Protein AF-A0A6N6VWG1-F1 (afdb_monomer)

Organism: NCBI:txid2499159

Structure (mmCIF, N/CA/C/O backbone):
d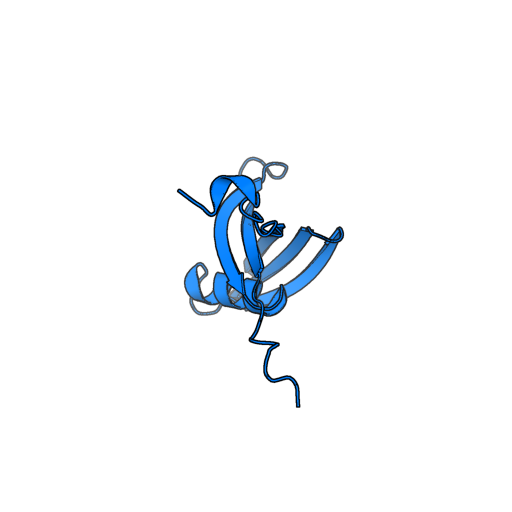ata_AF-A0A6N6VWG1-F1
#
_entry.id   AF-A0A6N6VWG1-F1
#
loop_
_atom_site.group_PDB
_atom_site.id
_atom_site.type_symbol
_atom_site.label_atom_id
_atom_site.label_alt_id
_atom_site.label_comp_id
_atom_site.label_asym_id
_atom_site.label_entity_id
_atom_site.label_seq_id
_atom_site.pdbx_PDB_ins_code
_atom_site.Cartn_x
_atom_site.Cartn_y
_atom_site.Cartn_z
_atom_site.occupancy
_atom_site.B_iso_or_equiv
_atom_site.auth_seq_id
_atom_site.auth_comp_id
_atom_site.auth_asym_id
_atom_site.auth_atom_id
_atom_site.pdbx_PDB_model_num
ATOM 1 N N . MET A 1 1 ? 15.861 -22.755 26.130 1.00 35.88 1 MET A N 1
ATOM 2 C CA . MET A 1 1 ? 15.673 -22.559 24.674 1.00 35.88 1 MET A CA 1
ATOM 3 C C . MET A 1 1 ? 14.195 -22.739 24.353 1.00 35.88 1 MET A C 1
ATOM 5 O O . MET A 1 1 ? 13.759 -23.873 24.233 1.00 35.88 1 MET A O 1
ATOM 9 N N . ASN A 1 2 ? 13.422 -21.653 24.256 1.00 36.12 2 ASN A N 1
ATOM 10 C CA . ASN A 1 2 ? 12.027 -21.715 23.802 1.00 36.12 2 ASN A CA 1
ATOM 11 C C . ASN A 1 2 ? 11.983 -21.450 22.293 1.00 36.12 2 ASN A C 1
ATOM 13 O O . ASN A 1 2 ? 12.004 -20.306 21.852 1.00 36.12 2 ASN A O 1
ATOM 17 N N . LYS A 1 3 ? 11.968 -22.528 21.503 1.00 39.88 3 LYS A N 1
ATOM 18 C CA . LYS A 1 3 ? 11.704 -22.501 20.057 1.00 39.88 3 LYS A CA 1
ATOM 19 C C . LYS A 1 3 ? 10.188 -22.445 19.830 1.00 39.88 3 LYS A C 1
ATOM 21 O O . LYS A 1 3 ? 9.576 -23.469 19.556 1.00 39.88 3 LYS A O 1
ATOM 26 N N . GLY A 1 4 ? 9.591 -21.266 20.005 1.00 40.66 4 GLY A N 1
ATOM 27 C CA . GLY A 1 4 ? 8.147 -21.061 19.809 1.00 40.66 4 GLY A CA 1
ATOM 28 C C . GLY A 1 4 ? 7.749 -19.716 19.197 1.00 40.66 4 GLY A C 1
ATOM 29 O O . GLY A 1 4 ? 6.565 -19.456 19.039 1.00 40.66 4 GLY A O 1
ATOM 30 N N . SER A 1 5 ? 8.706 -18.857 18.841 1.00 42.75 5 SER A N 1
ATOM 31 C CA . SER A 1 5 ? 8.446 -17.581 18.169 1.00 42.75 5 SER A CA 1
ATOM 32 C C . SER A 1 5 ? 8.696 -17.723 16.665 1.00 42.75 5 SER A C 1
ATOM 34 O O . SER A 1 5 ? 9.681 -17.204 16.145 1.00 42.75 5 SER A O 1
ATOM 36 N N . MET A 1 6 ? 7.864 -18.498 15.968 1.00 44.41 6 MET A N 1
ATOM 37 C CA . MET A 1 6 ? 7.834 -18.434 14.505 1.00 44.41 6 MET A CA 1
ATOM 38 C C . MET A 1 6 ? 7.188 -17.103 14.101 1.00 44.41 6 MET A C 1
ATOM 40 O O . MET A 1 6 ? 6.021 -16.884 14.404 1.00 44.41 6 MET A O 1
ATOM 44 N N . ASP A 1 7 ? 7.979 -16.211 13.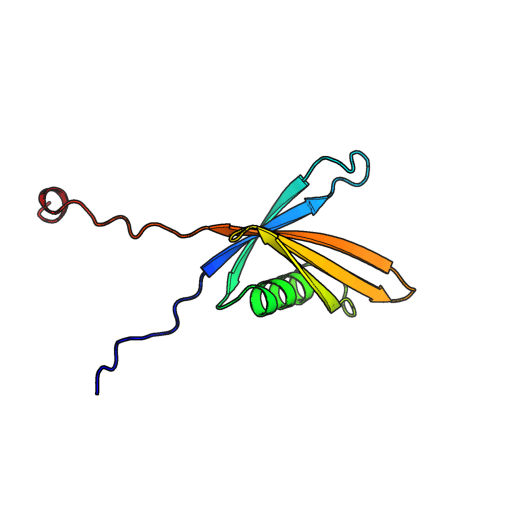501 1.00 52.34 7 ASP A N 1
ATOM 45 C CA . ASP A 1 7 ? 7.596 -15.251 12.454 1.00 52.34 7 ASP A CA 1
ATOM 46 C C . ASP A 1 7 ? 6.096 -14.905 12.348 1.00 52.34 7 ASP A C 1
ATOM 48 O O . ASP A 1 7 ? 5.428 -15.295 11.390 1.00 52.34 7 ASP A O 1
ATOM 52 N N . ARG A 1 8 ? 5.539 -14.152 13.306 1.00 70.44 8 ARG A N 1
ATOM 53 C CA . ARG A 1 8 ? 4.173 -13.631 13.152 1.00 70.44 8 ARG A CA 1
ATOM 54 C C . ARG A 1 8 ? 4.193 -12.505 12.120 1.00 70.44 8 ARG A C 1
ATOM 56 O O . ARG A 1 8 ? 4.749 -11.443 12.382 1.00 70.44 8 ARG A O 1
ATOM 63 N N . GLY A 1 9 ? 3.639 -12.775 10.941 1.00 76.81 9 GLY A N 1
ATOM 64 C CA . GLY A 1 9 ? 3.252 -11.743 9.986 1.00 76.81 9 GLY A CA 1
ATOM 65 C C . GLY A 1 9 ? 1.844 -11.226 10.272 1.00 76.81 9 GLY A C 1
ATOM 66 O O . GLY A 1 9 ? 1.096 -11.797 11.065 1.00 76.81 9 GLY A O 1
ATOM 67 N N . PHE A 1 10 ? 1.504 -10.133 9.615 1.00 85.94 10 PHE A N 1
ATOM 68 C CA . PHE A 1 10 ? 0.294 -9.354 9.772 1.00 85.94 10 PHE A CA 1
ATOM 69 C C . PHE A 1 10 ? -0.360 -9.143 8.410 1.00 85.94 10 PHE A C 1
ATOM 71 O O . PHE A 1 10 ? 0.324 -9.065 7.386 1.00 85.94 10 PHE A O 1
ATOM 78 N N . TYR A 1 11 ? -1.685 -9.019 8.411 1.00 90.25 11 TYR A N 1
ATOM 79 C CA . TYR A 1 11 ? -2.440 -8.636 7.227 1.00 90.25 11 TYR A CA 1
ATOM 80 C C . TYR A 1 11 ? -2.572 -7.115 7.163 1.00 90.25 11 TYR A C 1
ATOM 82 O O . TYR A 1 11 ? -3.048 -6.467 8.101 1.00 90.25 11 TYR A O 1
ATOM 90 N N . PHE A 1 12 ? -2.162 -6.554 6.033 1.00 92.56 12 PHE A N 1
ATOM 91 C CA . PHE A 1 12 ? -2.276 -5.139 5.718 1.00 92.56 12 PHE A CA 1
ATOM 92 C C . PHE A 1 12 ? -3.268 -4.964 4.575 1.00 92.56 12 PHE A C 1
ATOM 94 O O . PHE A 1 12 ? -3.052 -5.473 3.476 1.00 92.56 12 PHE A O 1
ATOM 101 N N . GLN A 1 13 ? -4.348 -4.236 4.829 1.00 95.44 13 GLN A N 1
ATOM 102 C CA . GLN A 1 13 ? -5.288 -3.815 3.804 1.00 95.44 13 GLN A CA 1
ATOM 103 C C . GLN A 1 13 ? -4.748 -2.561 3.116 1.00 95.44 13 GLN A C 1
ATOM 105 O O . GLN A 1 13 ? -4.463 -1.559 3.776 1.00 95.44 13 GLN A O 1
ATOM 110 N N . VAL A 1 14 ? -4.609 -2.609 1.796 1.00 95.44 14 VAL A N 1
ATOM 111 C CA . VAL A 1 14 ? -4.145 -1.492 0.971 1.00 95.44 14 VAL A CA 1
ATOM 112 C C . VAL A 1 14 ? -5.341 -0.787 0.343 1.00 95.44 14 VAL A C 1
ATOM 114 O O . VAL A 1 14 ? -6.247 -1.424 -0.197 1.00 95.44 14 VAL A O 1
ATOM 117 N N . PHE A 1 15 ? -5.320 0.542 0.387 1.00 95.56 15 PHE A N 1
ATOM 118 C CA . PHE A 1 15 ? -6.323 1.409 -0.212 1.00 95.56 15 PHE A CA 1
ATOM 119 C C . PHE A 1 15 ? -5.680 2.356 -1.224 1.00 95.56 15 PHE A C 1
ATOM 121 O O . PHE A 1 15 ? -4.631 2.960 -0.969 1.00 95.56 15 PHE A O 1
ATOM 128 N N . LYS A 1 16 ? -6.369 2.541 -2.350 1.00 93.31 16 LYS A N 1
ATOM 129 C CA . LYS A 1 16 ? -6.060 3.535 -3.382 1.00 93.31 16 LYS A CA 1
ATOM 130 C C . LYS A 1 16 ? -6.953 4.753 -3.213 1.00 93.31 16 LYS A C 1
ATOM 132 O O . LYS A 1 16 ? -8.131 4.629 -2.883 1.00 93.31 16 LYS A O 1
ATOM 137 N N . GLN A 1 17 ? -6.402 5.933 -3.460 1.00 90.19 17 GLN A N 1
ATOM 138 C CA . GLN A 1 17 ? -7.197 7.153 -3.516 1.00 90.19 17 GLN A CA 1
ATOM 139 C C . GLN A 1 17 ? -7.952 7.221 -4.851 1.00 90.19 17 GLN A C 1
ATOM 141 O O . GLN A 1 17 ? -7.368 6.977 -5.910 1.00 90.19 17 GLN A O 1
ATOM 146 N N . ASP A 1 18 ? -9.238 7.570 -4.818 1.00 85.44 18 ASP A N 1
ATOM 147 C CA . ASP A 1 18 ? -10.009 7.826 -6.037 1.00 85.44 18 ASP A CA 1
ATOM 148 C C . ASP A 1 18 ? -9.488 9.102 -6.726 1.00 85.44 18 ASP A C 1
ATOM 150 O O . ASP A 1 18 ? -9.395 10.174 -6.120 1.00 85.44 18 ASP A O 1
ATOM 154 N N . LEU A 1 19 ? -9.146 8.994 -8.014 1.00 77.75 19 LEU A N 1
ATOM 155 C CA . LEU A 1 19 ? -8.568 10.096 -8.793 1.00 77.75 19 LEU A CA 1
ATOM 156 C C . LEU A 1 19 ? -9.526 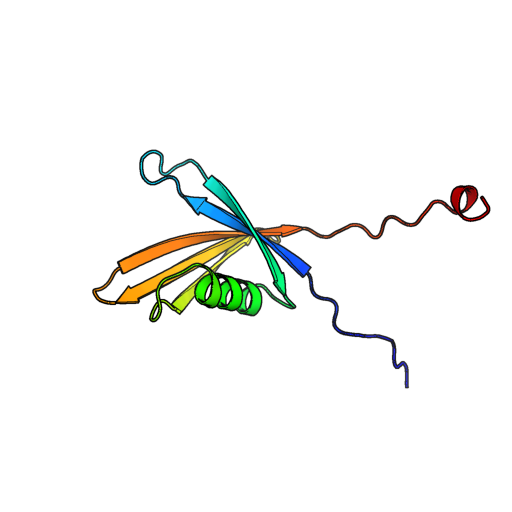11.284 -8.967 1.00 77.75 19 LEU A C 1
ATOM 158 O O . LEU A 1 19 ? -9.081 12.429 -9.064 1.00 77.75 19 LEU A O 1
ATOM 162 N N . LEU 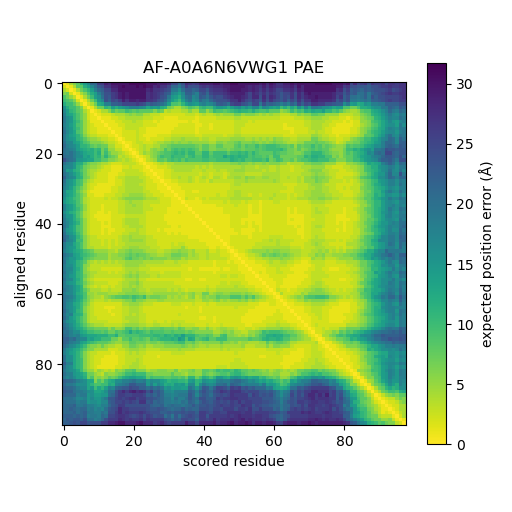A 1 20 ? -10.833 11.023 -9.025 1.00 82.56 20 LEU A N 1
ATOM 163 C CA . LEU A 1 20 ? -11.877 12.034 -9.200 1.00 82.56 20 LEU A CA 1
ATOM 164 C C . LEU A 1 20 ? -12.391 12.555 -7.853 1.00 82.56 20 LEU A C 1
ATOM 166 O O . LEU A 1 20 ? -12.886 13.680 -7.776 1.00 82.56 20 LEU A O 1
ATOM 170 N N . LYS A 1 21 ? -12.266 11.755 -6.789 1.00 84.31 21 LYS A N 1
ATOM 171 C CA . LYS A 1 21 ? -12.727 12.072 -5.434 1.00 84.31 21 LYS A CA 1
ATOM 172 C C . LYS A 1 21 ? -11.596 11.880 -4.429 1.00 84.31 21 LYS A C 1
ATOM 174 O O . LYS A 1 21 ? -11.526 10.865 -3.749 1.00 84.31 21 LYS A O 1
ATOM 179 N N . LYS A 1 22 ? -10.751 12.900 -4.274 1.00 77.06 22 LYS A N 1
ATOM 180 C CA . LYS A 1 22 ? -9.559 12.847 -3.407 1.00 77.06 22 LYS A CA 1
ATOM 181 C C . LYS A 1 22 ? -9.848 12.459 -1.947 1.00 77.06 22 LYS A C 1
ATOM 183 O O . LYS A 1 22 ? -8.981 11.899 -1.292 1.00 77.06 22 LYS A O 1
ATOM 188 N N . ASP A 1 23 ? -11.045 12.702 -1.428 1.00 82.50 23 ASP A N 1
ATOM 189 C CA . ASP A 1 23 ? -11.379 12.324 -0.046 1.00 82.50 23 ASP A CA 1
ATOM 190 C C . ASP A 1 23 ? -11.817 10.855 0.096 1.00 82.50 23 ASP A C 1
ATOM 192 O O . ASP A 1 23 ? -12.010 10.367 1.210 1.00 82.50 23 ASP A O 1
ATOM 196 N N . LEU A 1 24 ? -11.971 10.138 -1.021 1.00 90.00 24 LEU A N 1
ATOM 197 C CA . LEU A 1 24 ? -12.422 8.756 -1.052 1.00 90.00 24 LEU A CA 1
ATOM 198 C C . LEU A 1 24 ? -11.240 7.792 -1.202 1.00 90.00 24 LEU A C 1
ATOM 200 O O . LEU A 1 24 ? -10.430 7.900 -2.124 1.00 90.00 24 LEU A O 1
ATOM 204 N N . TRP A 1 25 ? -11.197 6.813 -0.303 1.00 92.38 25 TRP A N 1
ATOM 205 C CA . TRP A 1 25 ? -10.269 5.689 -0.330 1.00 92.38 25 TRP A CA 1
ATOM 206 C C . TRP A 1 25 ? -11.030 4.422 -0.699 1.00 92.38 25 TRP A C 1
ATOM 208 O O . TRP A 1 25 ? -12.092 4.152 -0.139 1.00 92.38 25 TRP A O 1
ATOM 218 N N . ILE A 1 26 ? -10.488 3.662 -1.643 1.00 92.62 26 ILE A N 1
ATOM 219 C CA . ILE A 1 26 ? -11.084 2.436 -2.169 1.00 92.62 26 ILE A CA 1
ATOM 220 C C . ILE A 1 26 ? -10.150 1.280 -1.829 1.00 92.62 26 ILE A C 1
ATOM 222 O O . ILE A 1 26 ? -8.943 1.376 -2.050 1.00 92.62 26 ILE A O 1
ATOM 226 N N . GLU A 1 27 ? -10.706 0.207 -1.274 1.00 93.19 27 GLU A N 1
ATOM 227 C CA . GLU A 1 27 ? -9.972 -1.032 -1.014 1.00 93.19 27 GLU A CA 1
ATOM 228 C C . GLU A 1 27 ? -9.432 -1.622 -2.316 1.00 93.19 27 GLU A C 1
ATOM 230 O O . GLU A 1 27 ? -10.149 -1.694 -3.314 1.00 93.19 27 GLU A O 1
ATOM 235 N N . ASP A 1 28 ? -8.172 -2.052 -2.294 1.00 93.56 28 ASP A N 1
ATOM 236 C CA . ASP A 1 28 ? -7.517 -2.642 -3.459 1.00 93.56 28 ASP A CA 1
ATOM 237 C C . ASP A 1 28 ? -7.118 -4.096 -3.207 1.00 93.56 28 ASP A C 1
ATOM 239 O O . ASP A 1 28 ? -7.625 -5.002 -3.864 1.00 93.56 28 ASP A O 1
ATOM 243 N N . VAL A 1 29 ? -6.237 -4.339 -2.232 1.00 94.25 29 VAL A N 1
ATOM 244 C CA . VAL A 1 29 ? -5.704 -5.680 -1.961 1.00 94.25 29 VAL A CA 1
ATOM 245 C C . VAL A 1 29 ? -5.281 -5.835 -0.504 1.00 94.25 29 VAL A C 1
ATOM 247 O O . VAL A 1 29 ? -4.938 -4.862 0.165 1.00 94.25 29 VAL A O 1
ATOM 250 N N . THR A 1 30 ? -5.275 -7.073 -0.016 1.00 93.12 30 THR A N 1
ATOM 251 C CA . THR A 1 30 ? -4.689 -7.441 1.276 1.00 93.12 30 THR A CA 1
ATOM 252 C C . THR A 1 30 ? -3.323 -8.084 1.062 1.00 93.12 30 THR A C 1
ATOM 254 O O . THR A 1 30 ? -3.187 -9.005 0.257 1.00 93.12 30 THR A O 1
ATOM 257 N N . VAL A 1 31 ? -2.318 -7.643 1.814 1.00 92.50 31 VAL A N 1
ATOM 258 C CA . VAL A 1 31 ? -0.942 -8.146 1.732 1.00 92.50 31 VAL A CA 1
ATOM 259 C C . VAL A 1 31 ? -0.515 -8.702 3.086 1.00 92.50 31 VAL A C 1
ATOM 261 O O . VAL A 1 31 ? -0.748 -8.074 4.117 1.00 92.50 31 VAL A O 1
ATOM 264 N N . PHE A 1 32 ? 0.116 -9.877 3.097 1.00 90.88 32 PHE A N 1
ATOM 265 C CA . PHE A 1 32 ? 0.662 -10.478 4.314 1.00 90.88 32 PHE A CA 1
ATOM 266 C C . PHE A 1 32 ? 2.160 -10.202 4.429 1.00 90.88 32 PHE A C 1
ATOM 268 O O . PHE A 1 32 ? 2.926 -10.5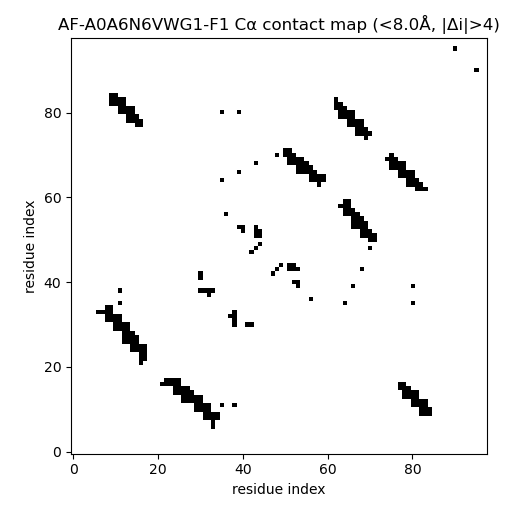14 3.518 1.00 90.88 32 PHE A O 1
ATOM 275 N N . SER A 1 33 ? 2.585 -9.626 5.552 1.00 91.00 33 SER A N 1
ATOM 276 C CA . SER A 1 33 ? 3.974 -9.216 5.762 1.00 91.00 33 SER A CA 1
ATOM 277 C C . SER A 1 33 ? 4.317 -9.085 7.247 1.00 91.00 33 SER A C 1
ATOM 279 O O . SER A 1 33 ? 3.437 -8.976 8.087 1.00 91.00 33 SER A O 1
ATOM 281 N N . ARG A 1 34 ? 5.603 -9.076 7.599 1.00 89.12 34 ARG A N 1
AT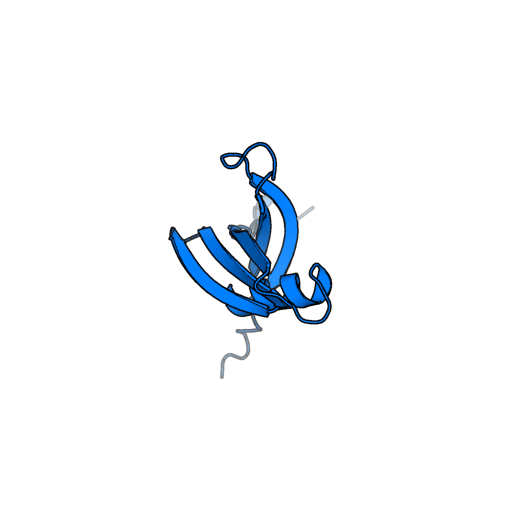OM 282 C CA . ARG A 1 34 ? 6.071 -8.939 8.994 1.00 89.12 34 ARG A CA 1
ATOM 283 C C . ARG A 1 34 ? 5.944 -7.524 9.544 1.00 89.12 34 ARG A C 1
ATOM 285 O O . ARG A 1 34 ? 5.844 -7.339 10.751 1.00 89.12 34 ARG A O 1
ATOM 292 N N . ASP A 1 35 ? 5.976 -6.540 8.660 1.00 90.81 35 ASP A N 1
ATOM 293 C CA . ASP A 1 35 ? 5.964 -5.127 9.000 1.00 90.81 35 ASP A CA 1
ATOM 294 C C . ASP A 1 35 ? 5.422 -4.298 7.826 1.00 90.81 35 ASP A C 1
ATOM 296 O O . ASP A 1 35 ? 5.275 -4.791 6.699 1.00 90.81 35 ASP A O 1
ATOM 300 N N . VAL A 1 36 ? 5.129 -3.027 8.110 1.00 93.12 36 VAL A N 1
ATOM 301 C CA . VAL A 1 36 ? 4.536 -2.073 7.164 1.00 93.12 36 VAL A CA 1
ATOM 302 C C . VAL A 1 36 ? 5.452 -1.811 5.967 1.00 93.12 36 VAL A C 1
ATOM 304 O O . VAL A 1 36 ? 4.962 -1.680 4.850 1.00 93.12 36 VAL A O 1
ATOM 307 N N . ALA A 1 37 ? 6.772 -1.744 6.167 1.00 94.75 37 ALA A N 1
ATOM 308 C CA . ALA A 1 37 ? 7.716 -1.442 5.093 1.00 94.75 37 ALA A CA 1
ATOM 309 C C . ALA A 1 37 ? 7.817 -2.602 4.102 1.00 94.75 37 ALA A C 1
ATOM 311 O O . ALA A 1 37 ? 7.727 -2.397 2.893 1.00 94.75 37 ALA A O 1
ATOM 312 N N . SER A 1 38 ? 7.905 -3.820 4.621 1.00 94.94 38 SER A N 1
ATOM 313 C CA . SER A 1 38 ? 7.873 -5.044 3.829 1.00 94.94 38 SER A CA 1
ATOM 314 C C . SER A 1 38 ? 6.523 -5.207 3.103 1.00 94.94 38 SER A C 1
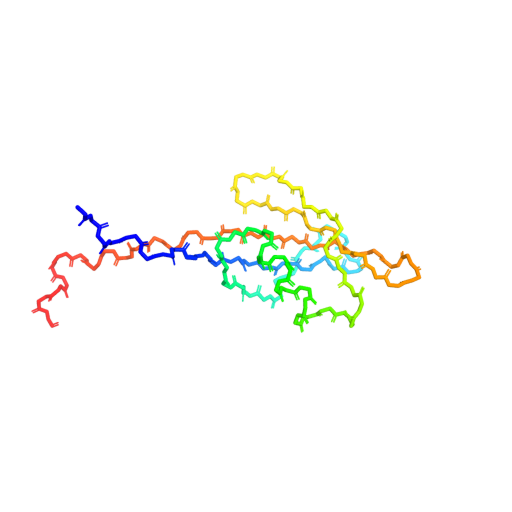ATOM 316 O O . SER A 1 38 ? 6.490 -5.618 1.947 1.00 94.94 38 SER A O 1
ATOM 318 N N . ALA A 1 39 ? 5.402 -4.815 3.731 1.00 94.75 39 ALA A N 1
ATOM 319 C CA . ALA A 1 39 ? 4.078 -4.851 3.096 1.00 94.75 39 ALA A CA 1
ATOM 320 C C . ALA A 1 39 ? 3.972 -3.845 1.940 1.00 94.75 39 ALA A C 1
ATOM 322 O O . ALA A 1 39 ? 3.473 -4.173 0.866 1.00 94.75 39 ALA A O 1
ATOM 323 N N . ALA A 1 40 ? 4.473 -2.628 2.166 1.00 95.88 40 ALA A N 1
ATOM 324 C CA . ALA A 1 40 ? 4.541 -1.561 1.178 1.00 95.88 40 ALA A CA 1
ATOM 325 C C . ALA A 1 40 ? 5.364 -1.975 -0.047 1.00 95.88 40 ALA A C 1
ATOM 327 O O . ALA A 1 40 ? 4.915 -1.797 -1.176 1.00 95.88 40 ALA A O 1
ATOM 328 N N . GLN A 1 41 ? 6.553 -2.539 0.180 1.00 96.44 41 GLN A N 1
ATOM 329 C CA . GLN A 1 41 ? 7.441 -3.004 -0.885 1.00 96.44 41 GLN A CA 1
ATOM 330 C C . GLN A 1 41 ? 6.788 -4.113 -1.702 1.00 96.44 41 GLN A C 1
ATOM 332 O O . GLN A 1 41 ? 6.689 -3.982 -2.917 1.00 96.44 41 GLN A O 1
ATOM 337 N N . LEU A 1 42 ? 6.254 -5.138 -1.032 1.00 95.19 42 LEU A N 1
ATOM 338 C CA . LEU A 1 42 ? 5.580 -6.249 -1.699 1.00 95.19 42 LEU A CA 1
ATOM 339 C C . LEU A 1 42 ? 4.396 -5.769 -2.548 1.00 95.19 42 LEU A C 1
ATOM 341 O O . LEU A 1 42 ? 4.216 -6.215 -3.677 1.00 95.19 42 LEU A O 1
ATOM 345 N N . TYR A 1 43 ? 3.604 -4.830 -2.029 1.00 95.44 43 TYR A N 1
ATOM 346 C CA . TYR A 1 43 ? 2.512 -4.238 -2.791 1.00 95.44 43 TYR A CA 1
ATOM 347 C C . TYR A 1 43 ? 3.012 -3.511 -4.050 1.00 95.44 43 TYR A C 1
ATOM 349 O O . TYR A 1 43 ? 2.476 -3.741 -5.133 1.00 95.44 43 TYR A O 1
ATOM 357 N N . VAL A 1 44 ? 4.047 -2.672 -3.930 1.00 94.75 44 VAL A N 1
ATOM 358 C CA . VAL A 1 44 ? 4.619 -1.931 -5.068 1.00 94.75 44 VAL A CA 1
ATOM 359 C C . VAL A 1 44 ? 5.197 -2.881 -6.116 1.00 94.75 44 VAL A C 1
ATOM 361 O O . VAL A 1 44 ? 4.895 -2.737 -7.296 1.00 94.75 44 VAL A O 1
ATOM 364 N N . GLU A 1 45 ? 5.955 -3.893 -5.699 1.00 94.00 45 GLU A N 1
ATOM 365 C CA . GLU A 1 45 ? 6.558 -4.878 -6.607 1.00 94.00 45 GLU A CA 1
ATOM 366 C C . GLU A 1 45 ? 5.517 -5.660 -7.421 1.00 94.00 45 GLU A C 1
ATOM 368 O O . GLU A 1 45 ? 5.767 -6.012 -8.573 1.00 94.00 45 GLU A O 1
ATOM 373 N N . VAL A 1 46 ? 4.349 -5.941 -6.833 1.00 93.19 46 VAL A N 1
ATOM 374 C CA . VAL A 1 46 ? 3.314 -6.779 -7.459 1.00 93.19 46 VAL A CA 1
ATOM 375 C C . VAL A 1 46 ? 2.281 -5.958 -8.234 1.00 93.19 46 VAL A C 1
ATOM 377 O O . VAL A 1 46 ? 1.775 -6.423 -9.258 1.00 93.19 46 VAL A O 1
ATOM 380 N N . HIS A 1 47 ? 1.938 -4.759 -7.757 1.00 91.69 47 HIS A N 1
ATOM 381 C CA . HIS A 1 47 ? 0.784 -3.995 -8.247 1.00 91.69 47 HIS A CA 1
ATOM 382 C C . HIS A 1 47 ? 1.132 -2.656 -8.913 1.00 91.69 47 HIS A C 1
ATOM 384 O O . HIS A 1 47 ? 0.232 -2.017 -9.469 1.00 91.69 47 HIS A O 1
ATOM 390 N N . CYS A 1 48 ? 2.393 -2.218 -8.876 1.00 90.62 48 CYS A N 1
ATOM 391 C CA . CYS A 1 48 ? 2.846 -0.969 -9.493 1.00 90.62 48 CYS A CA 1
ATOM 392 C C . CYS A 1 48 ? 3.745 -1.222 -10.722 1.00 90.62 48 CYS A C 1
ATOM 394 O O . CYS A 1 48 ? 3.898 -2.356 -11.181 1.00 90.62 48 CYS A O 1
ATOM 396 N N . GLN A 1 49 ? 4.255 -0.155 -11.347 1.00 88.88 49 GLN A N 1
ATOM 397 C CA . GLN A 1 49 ? 5.075 -0.259 -12.559 1.00 88.88 49 GLN A CA 1
ATOM 398 C C . GLN A 1 49 ? 6.491 -0.767 -12.246 1.00 88.88 49 GLN A C 1
ATOM 400 O O . GLN A 1 49 ? 6.970 -0.664 -11.123 1.00 88.88 49 GLN A O 1
ATOM 405 N N . LEU A 1 50 ? 7.189 -1.269 -13.273 1.00 84.00 50 LEU A N 1
ATOM 406 C CA . LEU A 1 50 ? 8.472 -1.985 -13.168 1.00 84.00 50 LEU A CA 1
ATOM 407 C C . LEU A 1 50 ? 9.616 -1.208 -12.474 1.00 84.00 50 LEU A C 1
ATOM 409 O O . LEU A 1 50 ? 10.589 -1.828 -12.064 1.00 84.00 50 LEU A O 1
ATOM 413 N N . ASN A 1 51 ? 9.503 0.112 -12.306 1.00 89.25 51 ASN A N 1
ATOM 414 C CA . ASN A 1 51 ? 10.508 0.964 -11.657 1.00 89.25 51 ASN A CA 1
ATOM 415 C C . ASN A 1 51 ? 9.928 1.813 -10.513 1.00 89.25 51 ASN A C 1
ATOM 417 O O . ASN A 1 51 ? 10.584 2.742 -10.036 1.00 89.25 51 ASN A O 1
ATOM 421 N N . ASP A 1 52 ? 8.702 1.516 -10.083 1.00 92.31 52 ASP A N 1
ATOM 422 C CA . ASP A 1 52 ? 8.095 2.190 -8.944 1.00 92.31 52 ASP A CA 1
ATOM 423 C C . ASP A 1 52 ? 8.743 1.703 -7.644 1.00 92.31 52 ASP A C 1
ATOM 425 O O . ASP A 1 52 ? 9.054 0.524 -7.476 1.00 92.31 52 ASP A O 1
ATOM 429 N N . TYR A 1 53 ? 8.952 2.618 -6.701 1.00 93.25 53 TYR A N 1
ATOM 430 C CA . TYR A 1 53 ? 9.538 2.299 -5.405 1.00 93.25 53 TYR A CA 1
ATOM 431 C C . TYR A 1 53 ? 8.866 3.072 -4.274 1.00 93.25 53 TYR A C 1
ATOM 433 O O . TYR A 1 53 ? 8.358 4.186 -4.440 1.00 93.25 53 TYR A O 1
ATOM 441 N N . VAL A 1 54 ? 8.897 2.482 -3.079 1.00 96.31 54 VAL A N 1
ATOM 442 C CA . VAL A 1 54 ? 8.434 3.140 -1.856 1.00 96.31 54 VAL A CA 1
ATOM 443 C C . VAL A 1 54 ? 9.393 4.279 -1.516 1.00 96.31 54 VAL A C 1
ATOM 445 O O . VAL A 1 54 ? 10.551 4.052 -1.168 1.00 96.31 54 VAL A O 1
ATOM 448 N N . HIS A 1 55 ? 8.914 5.516 -1.613 1.00 95.69 55 HIS A N 1
ATOM 449 C CA . HIS A 1 55 ? 9.704 6.701 -1.303 1.00 95.69 55 HIS A CA 1
ATOM 450 C C . HIS A 1 55 ? 9.686 7.025 0.190 1.00 95.69 55 HIS A C 1
ATOM 452 O O . HIS A 1 55 ? 10.726 7.332 0.772 1.00 95.69 55 HIS A O 1
ATOM 458 N N . SER A 1 56 ? 8.506 6.982 0.809 1.00 95.56 56 SER A N 1
ATOM 459 C CA . SER A 1 56 ? 8.359 7.209 2.244 1.00 95.56 56 SER A CA 1
ATOM 460 C C . SER A 1 56 ? 7.096 6.562 2.798 1.00 95.56 56 SER A C 1
ATOM 462 O O . SER A 1 56 ? 6.126 6.314 2.080 1.00 95.56 56 SER A O 1
ATOM 464 N N . ILE A 1 57 ? 7.133 6.292 4.101 1.00 96.75 57 ILE A N 1
ATOM 465 C CA . ILE A 1 57 ? 6.017 5.761 4.878 1.00 96.75 57 ILE A CA 1
ATOM 466 C C . ILE A 1 57 ? 5.814 6.700 6.059 1.00 96.75 57 ILE A C 1
ATOM 468 O O . ILE A 1 57 ? 6.772 7.041 6.758 1.00 96.75 57 ILE A O 1
ATOM 472 N N . LYS A 1 58 ? 4.575 7.135 6.270 1.00 96.50 58 LYS A N 1
ATOM 473 C CA . LYS A 1 58 ? 4.199 8.021 7.367 1.00 96.50 58 LYS A CA 1
ATOM 474 C C . LYS A 1 58 ? 3.090 7.380 8.184 1.00 96.50 58 LYS A C 1
ATOM 476 O O . LYS A 1 58 ? 2.020 7.095 7.662 1.00 96.50 58 LYS A O 1
ATOM 481 N N . GLU A 1 59 ? 3.330 7.218 9.473 1.00 95.75 59 GLU A N 1
ATOM 482 C CA . GLU A 1 59 ? 2.305 6.794 10.421 1.00 95.75 59 GLU A CA 1
ATOM 483 C C . GLU A 1 59 ? 1.276 7.914 10.641 1.00 95.75 59 GLU A C 1
ATOM 485 O O . GLU A 1 59 ? 1.635 9.082 10.839 1.00 95.75 59 GLU A O 1
ATOM 490 N N . ILE A 1 60 ? -0.005 7.557 10.556 1.00 94.12 60 ILE A N 1
ATOM 491 C CA . ILE A 1 60 ? -1.150 8.452 10.775 1.00 94.12 60 ILE A CA 1
ATOM 492 C C . ILE A 1 60 ? -1.832 8.114 12.103 1.00 94.12 60 ILE A C 1
ATOM 494 O O . ILE A 1 60 ? -2.200 9.019 12.854 1.00 94.12 60 ILE A O 1
ATOM 498 N N . SER A 1 61 ? -1.953 6.822 12.402 1.00 91.50 61 SER A N 1
ATOM 499 C CA . SER A 1 61 ? -2.393 6.262 13.681 1.00 91.50 61 SER A CA 1
ATOM 500 C C . SER A 1 61 ? -1.663 4.943 13.939 1.00 91.50 61 SER A C 1
ATOM 502 O O . SER A 1 61 ? -0.959 4.448 13.064 1.00 91.50 61 SER A O 1
ATOM 504 N N . ASN A 1 62 ? -1.892 4.338 15.109 1.00 85.19 62 ASN A N 1
ATOM 505 C CA . ASN A 1 62 ? -1.292 3.050 15.490 1.00 85.19 62 ASN A CA 1
ATOM 506 C C . ASN A 1 62 ? -1.532 1.913 14.468 1.00 85.19 62 ASN A C 1
ATOM 508 O O . ASN A 1 62 ? -0.829 0.906 14.494 1.00 85.19 62 ASN A O 1
ATOM 512 N N . ASP A 1 63 ? -2.558 2.036 13.625 1.00 89.75 63 ASP A N 1
ATOM 513 C CA . ASP A 1 63 ? -3.010 1.037 12.658 1.00 89.75 63 ASP A CA 1
ATOM 514 C C . ASP A 1 63 ? -3.089 1.558 11.212 1.00 89.75 63 ASP A C 1
ATOM 516 O O . ASP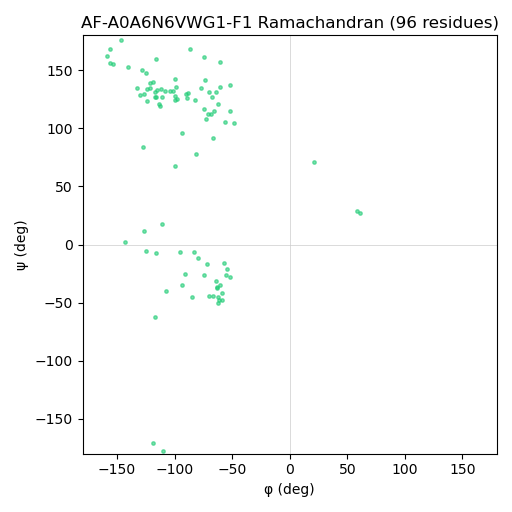 A 1 63 ? -3.346 0.762 10.311 1.00 89.75 63 ASP A O 1
ATOM 520 N N . GLU A 1 64 ? -2.863 2.853 10.958 1.00 93.88 64 GLU A N 1
ATOM 521 C CA . GLU A 1 64 ? -2.956 3.451 9.619 1.00 93.88 64 GLU A CA 1
ATOM 522 C C . GLU A 1 64 ? -1.667 4.166 9.205 1.00 93.88 64 GLU A C 1
ATOM 524 O O . GLU A 1 64 ? -1.114 4.998 9.930 1.00 93.88 64 GLU A O 1
ATOM 529 N N . PHE A 1 65 ? -1.239 3.895 7.972 1.00 95.81 65 PHE A N 1
ATOM 530 C CA . PHE A 1 65 ? -0.001 4.397 7.388 1.00 95.81 65 PHE A CA 1
ATOM 531 C C . PHE A 1 65 ? -0.255 4.952 5.987 1.00 95.81 65 PHE A C 1
ATOM 533 O O . PHE A 1 65 ? -0.895 4.310 5.158 1.00 95.81 65 PHE A O 1
ATOM 540 N N . ASP A 1 66 ? 0.297 6.123 5.697 1.00 96.19 66 ASP A N 1
ATOM 541 C CA . ASP A 1 66 ? 0.382 6.665 4.347 1.00 96.19 66 ASP A CA 1
ATOM 542 C C . ASP A 1 66 ? 1.677 6.182 3.682 1.00 96.19 66 ASP A C 1
ATOM 544 O O . ASP A 1 66 ? 2.763 6.344 4.242 1.00 96.19 66 ASP A O 1
ATOM 548 N N . ILE A 1 67 ? 1.577 5.650 2.466 1.00 95.81 67 ILE A N 1
ATOM 549 C CA . ILE A 1 67 ? 2.722 5.288 1.625 1.00 95.81 67 ILE A CA 1
ATOM 550 C C . ILE A 1 67 ? 2.783 6.242 0.442 1.00 95.81 67 ILE A C 1
ATOM 552 O O . ILE A 1 67 ? 1.813 6.366 -0.306 1.00 95.81 67 ILE A O 1
ATOM 556 N N . LEU A 1 68 ? 3.942 6.864 0.237 1.00 95.38 68 LEU A N 1
ATOM 557 C CA . LEU A 1 68 ? 4.259 7.572 -0.998 1.00 95.38 68 LEU A CA 1
ATOM 558 C C . LEU A 1 68 ? 5.131 6.692 -1.888 1.00 95.38 68 LEU A C 1
ATOM 560 O O . LEU A 1 68 ? 6.205 6.246 -1.480 1.00 95.38 68 LEU A O 1
ATOM 564 N N . VAL A 1 69 ? 4.667 6.473 -3.111 1.00 94.19 69 VAL A N 1
ATOM 565 C CA . VAL A 1 69 ? 5.349 5.702 -4.151 1.00 94.19 69 VAL A CA 1
ATOM 566 C C . VAL A 1 69 ? 5.772 6.657 -5.252 1.00 94.19 69 VAL A C 1
ATOM 568 O O . VAL A 1 69 ? 4.985 7.508 -5.672 1.00 94.19 69 VAL A O 1
ATOM 571 N N . LYS A 1 70 ? 7.022 6.528 -5.697 1.00 94.00 70 LYS A N 1
ATOM 572 C CA . LYS A 1 70 ? 7.571 7.310 -6.804 1.00 94.00 70 LYS A CA 1
ATOM 573 C C . LYS A 1 70 ? 7.989 6.393 -7.936 1.00 94.00 70 LYS A C 1
ATOM 575 O O . LYS A 1 70 ? 8.559 5.336 -7.686 1.00 94.00 70 LYS A O 1
ATOM 580 N N . GLY A 1 71 ? 7.709 6.839 -9.151 1.00 89.12 71 GLY A N 1
ATOM 581 C CA . GLY A 1 71 ? 8.088 6.166 -10.384 1.00 89.12 71 GLY A CA 1
ATOM 582 C C . GLY A 1 71 ? 9.000 7.020 -11.251 1.00 89.12 71 GLY A C 1
ATOM 583 O O . GLY A 1 71 ? 9.463 8.100 -10.862 1.00 89.12 71 GLY A O 1
ATOM 584 N N . GLU A 1 72 ? 9.227 6.552 -12.474 1.00 85.62 72 GLU A N 1
ATOM 585 C CA . GLU A 1 72 ? 9.917 7.340 -13.490 1.00 85.62 72 GLU A CA 1
ATOM 586 C C . GLU A 1 72 ? 9.166 8.647 -13.804 1.00 85.62 72 GLU A C 1
ATOM 588 O O . GLU A 1 72 ? 7.964 8.794 -13.577 1.00 85.62 72 GLU A O 1
ATOM 593 N N . HIS A 1 73 ? 9.895 9.639 -14.321 1.00 83.50 73 HIS A N 1
ATOM 594 C CA . HIS A 1 73 ? 9.344 10.940 -14.728 1.00 83.50 73 HIS A CA 1
ATOM 595 C C . HIS A 1 73 ? 8.631 11.745 -13.622 1.00 83.50 73 HIS A C 1
ATOM 597 O O . HIS A 1 73 ? 7.771 12.572 -13.923 1.00 83.50 73 HIS A O 1
ATOM 603 N N . ASN A 1 74 ? 9.024 11.570 -12.355 1.00 74.12 74 ASN A N 1
ATOM 604 C CA . ASN A 1 74 ? 8.413 12.230 -11.190 1.00 74.12 74 ASN A CA 1
ATOM 605 C C . ASN A 1 74 ? 6.925 11.896 -10.998 1.00 74.12 74 ASN A C 1
ATOM 607 O O . ASN A 1 74 ? 6.182 12.699 -10.429 1.00 74.12 74 ASN A O 1
ATOM 611 N N . TYR A 1 75 ? 6.481 10.724 -11.455 1.00 82.69 75 TYR A N 1
ATOM 612 C CA . TYR A 1 75 ? 5.180 10.213 -11.050 1.00 82.69 75 TYR A CA 1
ATOM 613 C C . TYR A 1 75 ? 5.179 9.953 -9.537 1.00 82.69 75 TYR A C 1
ATOM 615 O O . TYR A 1 75 ? 6.101 9.328 -9.012 1.00 82.69 75 TYR A O 1
ATOM 623 N N . GLU A 1 76 ? 4.156 10.447 -8.837 1.00 88.00 76 GLU A N 1
ATOM 624 C CA . GLU A 1 76 ? 3.966 10.239 -7.401 1.00 88.00 76 GLU A CA 1
ATOM 625 C C . GLU A 1 76 ? 2.538 9.754 -7.142 1.00 88.00 76 GLU A C 1
ATOM 627 O O . GLU A 1 76 ? 1.566 10.368 -7.592 1.00 88.00 76 GLU A O 1
ATOM 632 N N . CYS A 1 77 ? 2.417 8.651 -6.406 1.00 90.25 77 CYS A N 1
ATOM 633 C CA . CYS A 1 77 ? 1.146 8.090 -5.974 1.00 90.25 77 CYS A CA 1
ATOM 634 C C . CYS A 1 77 ? 1.128 7.928 -4.455 1.00 90.25 77 CYS A C 1
ATOM 636 O O . CYS A 1 77 ? 2.155 7.653 -3.828 1.00 90.25 77 CYS A O 1
ATOM 638 N N . LYS A 1 78 ? -0.057 8.083 -3.865 1.00 93.50 78 LYS A N 1
ATOM 639 C CA . LYS A 1 78 ? -0.283 7.900 -2.437 1.00 93.50 78 LYS A CA 1
ATOM 640 C C . LYS A 1 78 ? -1.233 6.733 -2.204 1.00 93.50 78 LYS A C 1
ATOM 642 O O . LYS A 1 78 ? -2.352 6.728 -2.715 1.00 93.50 78 LYS A O 1
ATOM 647 N N . PHE A 1 79 ? -0.803 5.796 -1.372 1.00 95.00 79 PHE A N 1
ATOM 648 C CA . PHE A 1 79 ? -1.616 4.686 -0.887 1.00 95.00 79 PHE A CA 1
ATOM 649 C C . PHE A 1 79 ? -1.791 4.789 0.622 1.00 95.00 79 PHE A C 1
ATOM 651 O O . PHE A 1 79 ? -0.999 5.439 1.308 1.00 95.00 79 PHE A O 1
ATOM 658 N N . LYS A 1 80 ? -2.820 4.124 1.139 1.00 95.88 80 LYS A N 1
ATOM 659 C CA . LYS A 1 80 ? -3.011 3.942 2.575 1.00 95.88 80 LYS A CA 1
ATOM 660 C C . LYS A 1 80 ? -2.914 2.460 2.906 1.00 95.88 80 LYS A C 1
ATOM 662 O O . LYS A 1 80 ? -3.549 1.646 2.244 1.00 95.88 80 LYS A O 1
ATOM 667 N N . LEU A 1 81 ? -2.152 2.126 3.939 1.00 95.19 81 LEU A N 1
ATOM 668 C CA . LEU A 1 81 ? -2.154 0.810 4.567 1.00 95.19 81 LEU A CA 1
ATOM 669 C C . LEU A 1 81 ? -2.902 0.884 5.881 1.00 95.19 81 LEU A C 1
ATOM 671 O O . LEU A 1 81 ? -2.619 1.749 6.708 1.00 95.19 81 LEU A O 1
ATOM 675 N N . LYS A 1 82 ? -3.809 -0.064 6.080 1.00 94.00 82 LYS A N 1
ATOM 676 C CA . LYS A 1 82 ? -4.451 -0.312 7.360 1.00 94.00 82 LYS A CA 1
ATOM 677 C C . LYS A 1 82 ? -4.091 -1.697 7.852 1.00 94.00 82 LYS A C 1
ATOM 679 O O . LYS A 1 82 ? -4.250 -2.686 7.140 1.00 94.00 82 LYS A O 1
ATOM 684 N N . PHE A 1 83 ? -3.593 -1.763 9.068 1.00 87.69 83 PHE A N 1
ATOM 685 C CA . PHE A 1 83 ? -3.248 -3.009 9.713 1.00 87.69 83 PHE A CA 1
ATOM 686 C C . PHE A 1 83 ? -4.451 -3.557 10.488 1.00 87.69 83 PHE A C 1
ATOM 688 O O . PHE A 1 83 ? -5.064 -2.853 11.289 1.00 87.69 83 PHE A O 1
ATOM 695 N N . HIS A 1 84 ? -4.774 -4.831 10.259 1.00 79.69 84 HIS A N 1
ATOM 696 C CA . HIS A 1 84 ? -5.800 -5.546 11.008 1.00 79.69 84 HIS A CA 1
ATOM 697 C C . HIS A 1 84 ? -5.158 -6.664 11.833 1.00 79.69 84 HIS A C 1
ATOM 699 O O . HIS A 1 84 ? -4.544 -7.582 11.288 1.00 79.69 84 HIS A O 1
ATOM 705 N N . PHE A 1 85 ? -5.333 -6.613 13.155 1.00 67.38 85 PHE A N 1
ATOM 706 C CA . PHE A 1 85 ? -5.118 -7.789 13.988 1.00 67.38 85 PHE A CA 1
ATOM 707 C C . PHE A 1 85 ? -6.291 -8.742 13.781 1.00 67.38 85 PHE A C 1
ATOM 709 O O . PHE A 1 85 ? -7.429 -8.421 14.129 1.00 67.38 85 PHE A O 1
ATOM 716 N N . GLU A 1 86 ? -6.011 -9.929 13.255 1.00 55.34 86 GLU A N 1
ATOM 717 C CA . GLU A 1 86 ? -6.916 -11.049 13.457 1.00 55.34 86 GLU A CA 1
ATOM 718 C C . GLU A 1 86 ? -6.881 -11.354 14.960 1.00 55.34 86 GLU A C 1
ATOM 720 O O . GLU A 1 86 ? -5.826 -11.673 15.516 1.00 55.34 86 GLU A O 1
ATOM 725 N N . MET A 1 87 ? -8.004 -11.159 15.659 1.00 53.88 87 MET A N 1
ATOM 726 C CA . MET A 1 87 ? -8.125 -11.768 16.977 1.00 53.88 87 MET A CA 1
ATOM 727 C C . MET A 1 87 ? -8.059 -13.265 16.724 1.00 53.88 87 MET A C 1
ATOM 729 O O . MET A 1 87 ? -8.901 -13.770 15.982 1.00 53.88 87 MET A O 1
ATOM 733 N N . ASP A 1 88 ? -7.079 -13.953 17.315 1.00 53.00 88 ASP A N 1
ATOM 734 C CA . ASP A 1 88 ? -7.133 -15.405 17.447 1.00 53.00 88 ASP A CA 1
ATOM 735 C C . ASP A 1 88 ? -8.531 -15.706 17.997 1.00 53.00 88 ASP A C 1
ATOM 737 O O . ASP A 1 88 ? -8.828 -15.397 19.156 1.00 53.00 88 ASP A O 1
ATOM 741 N N . ILE A 1 89 ? -9.435 -16.207 17.148 1.00 53.84 89 ILE A N 1
ATOM 742 C CA . ILE A 1 89 ? -10.725 -16.704 17.603 1.00 53.84 89 ILE A CA 1
ATOM 743 C C . ILE A 1 89 ? -10.342 -17.921 18.426 1.00 53.84 89 ILE A C 1
ATOM 745 O O . ILE A 1 89 ? -10.168 -19.024 17.907 1.00 53.84 89 ILE A O 1
ATOM 749 N N . GLU A 1 90 ? -10.138 -17.715 19.726 1.00 53.69 90 GLU A N 1
ATOM 750 C CA . GLU A 1 90 ? -10.129 -18.808 20.668 1.00 53.69 90 GLU A CA 1
ATOM 751 C C . GLU A 1 90 ? -11.469 -19.493 20.469 1.00 53.69 90 GLU A C 1
ATOM 753 O O . GLU A 1 90 ? -12.504 -18.962 20.868 1.00 53.69 90 GLU A O 1
ATOM 758 N N . ILE A 1 91 ? -11.459 -20.660 19.816 1.00 63.75 91 ILE A N 1
ATOM 759 C CA . ILE A 1 91 ? -12.629 -21.527 19.773 1.00 63.75 91 ILE A CA 1
ATOM 760 C C . ILE A 1 91 ? -13.030 -21.689 21.238 1.00 63.75 91 ILE A C 1
ATOM 762 O O . ILE A 1 91 ? -12.217 -22.224 22.015 1.00 63.75 91 ILE A O 1
ATOM 766 N N . PRO A 1 92 ? -14.210 -21.189 21.648 1.00 59.09 92 PRO A N 1
ATOM 767 C CA . PRO A 1 92 ? -14.639 -21.290 23.026 1.00 59.09 92 PRO A CA 1
ATOM 768 C C . PRO A 1 92 ? -14.538 -22.746 23.460 1.00 59.09 92 PRO A C 1
ATOM 770 O O . PRO A 1 92 ? -14.887 -23.638 22.690 1.00 59.09 92 PRO A O 1
ATOM 773 N N . ALA A 1 93 ? -14.032 -23.015 24.665 1.00 66.88 93 ALA A N 1
ATOM 774 C CA . ALA A 1 93 ? -13.713 -24.382 25.093 1.00 66.88 93 ALA A CA 1
ATOM 775 C C . ALA A 1 93 ? -14.886 -25.371 24.915 1.00 66.88 93 ALA A C 1
ATOM 777 O O . ALA A 1 93 ? -14.664 -26.551 24.660 1.00 66.88 93 ALA A O 1
ATOM 778 N N . TYR A 1 94 ? -16.127 -24.878 24.970 1.00 73.44 94 TYR A N 1
ATOM 779 C CA . TYR A 1 94 ? -17.34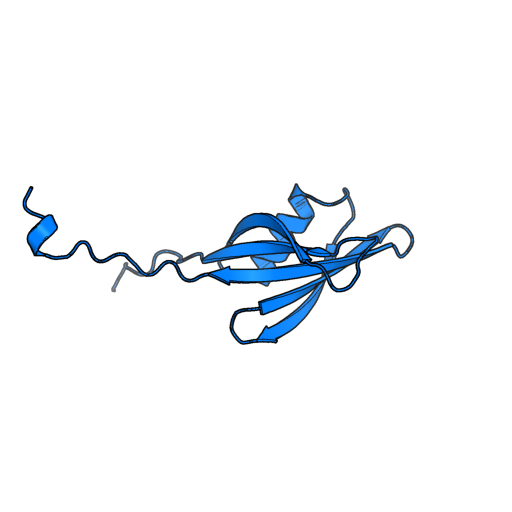5 -25.659 24.755 1.00 73.44 94 TYR A CA 1
ATOM 780 C C . TYR A 1 94 ? -17.600 -26.090 23.294 1.00 73.44 94 TYR A C 1
ATOM 782 O O . TYR A 1 94 ? -18.383 -27.008 23.076 1.00 73.44 94 TYR A O 1
ATOM 790 N N . LEU A 1 95 ? -16.945 -25.474 22.304 1.00 66.56 95 LEU A N 1
ATOM 791 C CA . LEU A 1 95 ? -17.001 -25.846 20.881 1.00 66.56 95 LEU A CA 1
ATOM 792 C C . LEU A 1 95 ? -15.853 -26.775 20.453 1.00 66.56 95 LEU A C 1
ATOM 794 O O . LEU A 1 95 ? -15.857 -27.255 19.328 1.00 66.56 95 LEU A O 1
ATOM 798 N N . ARG A 1 96 ? -14.874 -27.052 21.328 1.00 64.50 96 ARG A N 1
ATOM 799 C CA . ARG A 1 96 ? -13.695 -27.881 20.996 1.00 64.50 96 ARG A CA 1
ATOM 800 C C . ARG A 1 96 ? -13.951 -29.394 21.025 1.00 64.50 96 ARG A C 1
ATOM 802 O O . ARG A 1 96 ? -13.088 -30.147 20.594 1.00 64.50 96 ARG A O 1
ATOM 809 N N . ASN A 1 97 ? -15.093 -29.830 21.559 1.00 61.25 97 ASN A N 1
ATOM 810 C CA . ASN A 1 97 ? -15.407 -31.244 21.813 1.00 61.25 97 ASN A CA 1
ATOM 811 C C . ASN A 1 97 ? -16.512 -31.812 20.898 1.00 61.25 97 ASN A C 1
ATOM 813 O O . ASN A 1 97 ? -17.096 -32.839 21.244 1.00 61.25 97 ASN A O 1
ATOM 817 N N . TYR A 1 98 ? -16.815 -31.150 19.779 1.00 52.22 98 TYR A N 1
ATOM 818 C CA . TYR A 1 98 ? -17.723 -31.661 18.745 1.00 52.22 98 TYR A CA 1
ATOM 819 C C . TYR A 1 98 ? -16.957 -32.011 17.475 1.00 52.22 98 TYR A C 1
ATOM 821 O O . TYR A 1 98 ? -16.073 -31.213 17.093 1.00 52.22 98 TYR A O 1
#

Foldseek 3Di:
DDPDDPQDWFKKWKWFADPVHRVDTDTDDIATGSDDQRRQQVCCVPPHDPAKDFPDWADPDPFKIWTWIAGPPGDIGIMMIGTDDDDPPPVPPVNPPD

Solvent-accessible surface area (backbone atoms only — not comparable to full-atom values): 6024 Å² total; per-residue (Å²): 135,85,94,75,82,75,83,74,57,42,47,30,41,33,26,42,56,38,91,90,42,76,91,40,73,42,84,72,52,76,40,81,24,75,45,71,66,58,32,51,45,54,48,35,73,74,76,50,56,101,68,42,42,79,70,49,77,44,81,78,49,102,45,33,32,43,36,37,33,37,37,72,94,79,43,74,47,62,36,37,38,36,56,51,83,78,72,82,77,71,72,53,77,87,64,71,83,116

Sequence (98 aa):
MNKGSMDRGFYFQVFKQDLLKKDLWIEDVTVFSRDVASAAQLYVEVHCQLNDYVHSIKEISNDEFDILVKGEHNYECKFKLKFHFEMDIEIPAYLRNY

Radius of gyration: 17.24 Å; Cα contacts (8 Å, |Δi|>4): 163; chains: 1; bounding box: 33×44×40 Å

Secondary structure (DSSP, 8-state):
---------EEEEEEEEPSS-TT-EEEEEEEEESSHHHHHHHHHHHHS-TT-EEEEEEEEETTEEEEEEE-GGG-EEEEEEEEE--------GGGTT-

pLDDT: mean 82.91, std 16.63, range [35.88, 96.75]

Mean predicted aligned error: 8.94 Å

Nearest PDB structures (foldseek):
  5o7x-assembly1_A  TM=3.110E-01  e=9.158E-01  Saccharomyces cerevisiae S288C
  7b28-assembly7_G  TM=2.652E-01  e=9.678E-01  Rhipicephalus pulchellus
  7b28-assembly4_C  TM=2.475E-01  e=8.666E-01  Rhipicephalus pulchellus
  4hbo-assembly1_A-2  TM=2.514E-01  e=2.217E+00  Rubella virus strain M33
  6ssp-assembly2_F  TM=2.220E-01  e=7.477E+00  Dickeya chrysanthemi